Protein AF-A0A370WY36-F1 (afdb_monomer_lite)

Sequence (112 aa):
MANNSENSNPTSQLNELRASKDIFLRTERYPRPPYSEATYYIYEKSGVVICTKMEVCNKYGDCESQYKQGVYKDPEDAQAGAPYGATSPVLIPKEKLMKHTCLNKFSLVSSP

Organism: NCBI:txid1927960

Secondary structure (DSSP, 8-state):
---------HHHHHHHTT----EEEEEEEEEETTTEEEEEEEEEETTEEEEEEEEEE-TTS-EEEEEEES----HHHHHH-S-SEE---EEPPHHHHTT-HHHHHTTTT---

Foldseek 3Di:
DDDDDDDDDPVVVVVCLQAAPWKWWKWFWDDDPPFKIWIWIFIDDSRFGQKIWIWIAGPVGDIDIDIDGGDDDDPVRVVVPGGPDMDDIDTDPLVCQVVDCNCVVVVVNDDD

Radius of gyration: 18.61 Å; chains: 1; bounding box: 37×34×63 Å

pLDDT: mean 83.75, std 18.26, range [37.53, 98.12]

Structure (mmCIF, N/CA/C/O backbone):
data_AF-A0A370WY36-F1
#
_entry.id   AF-A0A370WY36-F1
#
loop_
_atom_site.group_PDB
_atom_site.id
_atom_site.type_symbol
_atom_site.label_atom_id
_atom_site.label_alt_id
_atom_site.label_comp_id
_atom_site.label_asym_id
_atom_site.label_entity_id
_atom_site.label_seq_id
_atom_site.pdbx_PDB_ins_code
_atom_site.Cartn_x
_atom_site.Cartn_y
_atom_site.Cartn_z
_atom_site.occupancy
_atom_site.B_iso_or_equiv
_atom_site.auth_seq_id
_atom_site.auth_comp_id
_atom_site.auth_asym_id
_atom_site.auth_atom_id
_atom_site.pdbx_PDB_model_num
ATOM 1 N N . MET A 1 1 ? -9.487 -22.261 49.005 1.00 44.75 1 MET A N 1
ATOM 2 C CA . MET A 1 1 ? -10.086 -22.565 47.690 1.00 44.75 1 MET A CA 1
ATOM 3 C C . MET A 1 1 ? -11.194 -21.565 47.407 1.00 44.75 1 MET A C 1
ATOM 5 O O . MET A 1 1 ? -12.074 -21.462 48.247 1.00 44.75 1 MET A O 1
ATOM 9 N N . ALA A 1 2 ? -11.133 -20.855 46.278 1.00 37.53 2 ALA A N 1
ATOM 10 C CA . ALA A 1 2 ? -12.272 -20.461 45.433 1.00 37.53 2 ALA A CA 1
ATOM 11 C C . ALA A 1 2 ? -11.725 -19.574 44.300 1.00 37.53 2 ALA A C 1
ATOM 13 O O . ALA A 1 2 ? -11.393 -18.411 44.512 1.00 37.53 2 ALA A O 1
ATOM 14 N N . ASN A 1 3 ? -11.557 -20.175 43.123 1.00 39.66 3 ASN A N 1
ATOM 15 C CA . ASN A 1 3 ? -11.139 -19.510 41.895 1.00 39.66 3 ASN A CA 1
ATOM 16 C C . ASN A 1 3 ? -12.374 -18.854 41.264 1.00 39.66 3 ASN A C 1
ATOM 18 O O . ASN A 1 3 ? -13.308 -19.568 40.902 1.00 39.66 3 ASN A O 1
ATOM 22 N N . ASN A 1 4 ? -12.377 -17.532 41.097 1.00 39.78 4 ASN A N 1
ATOM 23 C CA . ASN A 1 4 ? -13.385 -16.857 40.281 1.00 39.78 4 ASN A CA 1
ATOM 24 C C . ASN A 1 4 ? -12.938 -16.900 38.818 1.00 39.78 4 ASN A C 1
ATOM 26 O O . ASN A 1 4 ? -12.110 -16.112 38.373 1.00 39.78 4 ASN A O 1
ATOM 30 N N . SER A 1 5 ? -13.468 -17.887 38.099 1.00 42.41 5 SER A N 1
ATOM 31 C CA . SER A 1 5 ? -13.425 -17.969 36.643 1.00 42.41 5 SER A CA 1
ATOM 32 C C . SER A 1 5 ? -14.555 -17.094 36.098 1.00 42.41 5 SER A C 1
ATOM 34 O O . SER A 1 5 ? -15.720 -17.491 36.117 1.00 42.41 5 SER A O 1
ATOM 36 N N . GLU A 1 6 ? -14.232 -15.874 35.673 1.00 44.62 6 GLU A N 1
ATOM 37 C CA . GLU A 1 6 ? -15.171 -15.031 34.936 1.00 44.62 6 GLU A CA 1
ATOM 38 C C . GLU A 1 6 ? -15.274 -15.533 33.490 1.00 44.62 6 GLU A C 1
ATOM 40 O O . GLU A 1 6 ? -14.355 -15.416 32.678 1.00 44.62 6 GLU A O 1
ATOM 45 N N . ASN A 1 7 ? -16.429 -16.140 33.211 1.00 47.88 7 ASN A N 1
ATOM 46 C CA . ASN A 1 7 ? -16.921 -16.541 31.899 1.00 47.88 7 ASN A CA 1
ATOM 47 C C . ASN A 1 7 ? -16.827 -15.383 30.893 1.00 47.88 7 ASN A C 1
ATOM 49 O O . ASN A 1 7 ? -17.681 -14.496 30.866 1.00 47.88 7 ASN A O 1
ATOM 53 N N . SER A 1 8 ? -15.836 -15.427 30.007 1.00 52.22 8 SER A N 1
ATOM 54 C CA . SER A 1 8 ? -15.816 -14.609 28.795 1.00 52.22 8 SER A CA 1
ATOM 55 C C . SER A 1 8 ? -16.645 -15.319 27.723 1.00 52.22 8 SER A C 1
ATOM 57 O O . SER A 1 8 ? -16.291 -16.388 27.234 1.00 52.22 8 SER A O 1
ATOM 59 N N . ASN A 1 9 ? -17.795 -14.734 27.388 1.00 52.28 9 ASN A N 1
ATOM 60 C CA . ASN A 1 9 ? -18.701 -15.213 26.347 1.00 52.28 9 ASN A CA 1
ATOM 61 C C . ASN A 1 9 ? -17.975 -15.261 24.975 1.00 52.28 9 ASN A C 1
ATOM 63 O O . ASN A 1 9 ? -17.601 -14.201 24.460 1.00 52.28 9 ASN A O 1
ATOM 67 N N . PRO A 1 10 ? -17.787 -16.441 24.348 1.00 55.81 10 PRO A N 1
ATOM 68 C CA . PRO A 1 10 ? -16.982 -16.597 23.127 1.00 55.81 10 PRO A CA 1
ATOM 69 C C . PRO A 1 10 ? -17.560 -15.867 21.902 1.00 55.81 10 PRO A C 1
ATOM 71 O O . PRO A 1 10 ? -16.846 -15.602 20.936 1.00 55.81 10 PRO A O 1
ATOM 74 N N . THR A 1 11 ? -18.840 -15.484 21.932 1.00 51.59 11 THR A N 1
ATOM 75 C CA . THR A 1 11 ? -19.495 -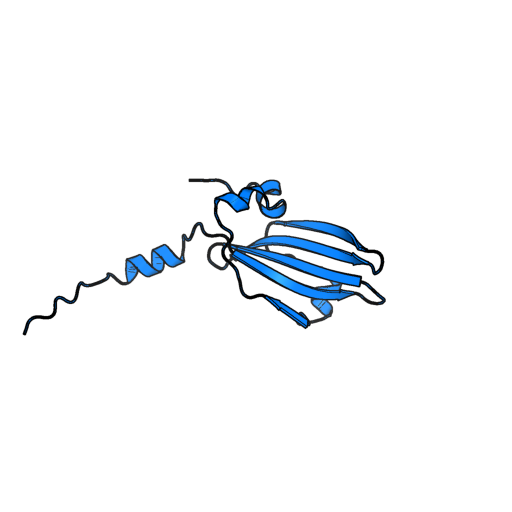14.754 20.836 1.00 51.59 11 THR A CA 1
ATOM 76 C C . THR A 1 11 ? -19.074 -13.278 20.762 1.00 51.59 11 THR A C 1
ATOM 78 O O . THR A 1 11 ? -19.110 -12.693 19.681 1.00 51.59 11 THR A O 1
ATOM 81 N N . SER A 1 12 ? -18.619 -12.674 21.870 1.00 53.03 12 SER A N 1
ATOM 82 C CA . SER A 1 12 ? -18.164 -11.271 21.888 1.00 53.03 12 SER A CA 1
ATOM 83 C C . SER A 1 12 ? -16.837 -11.093 21.147 1.00 53.03 12 SER A C 1
ATOM 85 O O . SER A 1 12 ? -16.711 -10.207 20.305 1.00 53.03 12 SER A O 1
ATOM 87 N N . GLN A 1 13 ? -15.884 -12.003 21.369 1.00 52.41 13 GLN A N 1
ATOM 88 C CA . GLN A 1 13 ? -14.565 -11.936 20.732 1.00 52.41 13 GLN A CA 1
ATOM 89 C C . GLN A 1 13 ? -14.630 -12.171 19.214 1.00 52.41 13 GLN A C 1
ATOM 91 O O . GLN A 1 13 ? -13.891 -11.553 18.450 1.00 52.41 13 GLN A O 1
ATOM 96 N N . LEU A 1 14 ? -15.560 -13.014 18.750 1.00 53.12 14 LEU A N 1
ATOM 97 C CA . LEU A 1 14 ? -15.790 -13.246 17.318 1.00 53.12 14 LEU A CA 1
ATOM 98 C C . LEU A 1 14 ? -16.417 -12.034 16.606 1.00 53.12 14 LEU A C 1
ATOM 100 O O . LEU A 1 14 ? -16.176 -11.844 15.413 1.00 53.12 14 LEU A O 1
ATOM 104 N N . ASN A 1 15 ? -17.179 -11.200 17.321 1.00 48.78 15 ASN A N 1
ATOM 105 C CA . ASN A 1 15 ? -17.725 -9.952 16.784 1.00 48.78 15 ASN A CA 1
ATOM 106 C C . ASN A 1 15 ? -16.700 -8.805 16.813 1.00 48.78 15 ASN A C 1
ATOM 108 O O . ASN A 1 15 ? -16.671 -8.003 15.881 1.00 48.78 15 ASN A O 1
ATOM 112 N N . GLU A 1 16 ? -15.803 -8.762 17.802 1.00 50.88 16 GLU A N 1
ATOM 113 C CA . GLU A 1 16 ? -14.684 -7.803 17.846 1.00 50.88 16 GLU A CA 1
ATOM 114 C C . GLU A 1 16 ? -13.644 -8.063 16.741 1.00 50.88 16 GLU A C 1
ATOM 116 O O . GLU A 1 16 ? -13.120 -7.120 16.148 1.00 50.88 16 GLU A O 1
ATOM 121 N N . LEU A 1 17 ? -13.427 -9.329 16.363 1.00 52.91 17 LEU A N 1
ATOM 122 C CA . LEU A 1 17 ? -12.597 -9.709 15.210 1.00 52.91 17 LEU A CA 1
ATOM 123 C C . LEU A 1 17 ? -13.182 -9.266 13.857 1.00 52.91 17 LEU A C 1
ATOM 125 O O . LEU A 1 17 ? -12.437 -9.091 12.894 1.00 52.91 17 LEU A O 1
ATOM 129 N N . ARG A 1 18 ? -14.505 -9.082 13.764 1.00 50.25 18 ARG A N 1
ATOM 130 C CA . ARG A 1 18 ? -15.213 -8.764 12.509 1.00 50.25 18 ARG A CA 1
ATOM 131 C C . ARG A 1 18 ? -15.472 -7.272 12.293 1.00 50.25 18 ARG A C 1
ATOM 133 O O . ARG A 1 18 ? -15.887 -6.890 11.203 1.00 50.25 18 ARG A O 1
ATOM 140 N N . ALA A 1 19 ? -15.217 -6.434 13.296 1.00 54.28 19 ALA A N 1
ATOM 141 C CA . ALA A 1 19 ? -15.472 -4.995 13.238 1.00 54.28 19 ALA A CA 1
ATOM 142 C C . ALA A 1 19 ? -14.308 -4.160 13.792 1.00 54.28 19 ALA A C 1
ATOM 144 O O . ALA A 1 19 ? -14.522 -3.061 14.313 1.00 54.28 19 ALA A O 1
ATOM 145 N N . SER A 1 20 ? -13.068 -4.648 13.685 1.00 66.00 20 SER A N 1
ATOM 146 C CA . SER A 1 20 ? -11.923 -3.825 14.062 1.00 66.00 20 SER A CA 1
ATOM 147 C C . SER A 1 20 ? -11.842 -2.612 13.129 1.00 66.00 20 SER A C 1
ATOM 149 O O . SER A 1 20 ? -11.712 -2.722 11.903 1.00 66.00 20 SER A O 1
ATOM 151 N N . LYS A 1 21 ? -11.951 -1.424 13.735 1.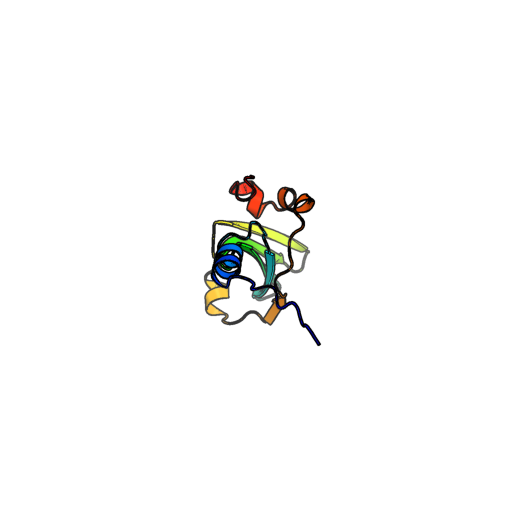00 81.75 21 LYS A N 1
ATOM 152 C CA . LYS A 1 21 ? -11.724 -0.134 13.070 1.00 81.75 21 LYS A CA 1
ATOM 153 C C . LYS A 1 21 ? -10.248 0.093 12.751 1.00 81.75 21 LYS A C 1
ATOM 155 O O . LYS A 1 21 ? -9.937 1.061 12.059 1.00 81.75 21 LYS A O 1
ATOM 160 N N . ASP A 1 22 ? -9.376 -0.775 13.246 1.00 93.12 22 ASP A N 1
ATOM 161 C CA . ASP A 1 22 ? -7.948 -0.658 13.064 1.00 93.12 22 ASP A CA 1
ATOM 162 C C . ASP A 1 22 ? -7.572 -0.933 11.616 1.00 93.12 22 ASP A C 1
ATOM 164 O O . ASP A 1 22 ? -8.061 -1.865 10.970 1.00 93.12 22 ASP A O 1
ATOM 168 N N . ILE A 1 23 ? -6.693 -0.077 11.112 1.00 95.25 23 ILE A N 1
ATOM 169 C CA . ILE A 1 23 ? -6.124 -0.206 9.783 1.00 95.25 23 ILE A CA 1
ATOM 170 C C . ILE A 1 23 ? -4.660 -0.562 9.970 1.00 95.25 23 ILE A C 1
ATOM 172 O O . ILE A 1 23 ? -3.924 0.123 10.682 1.00 95.25 23 ILE A O 1
ATOM 176 N N . PHE A 1 24 ? -4.252 -1.637 9.319 1.00 96.88 24 PHE A N 1
ATOM 177 C CA . PHE A 1 24 ? -2.887 -2.119 9.306 1.00 96.88 24 PHE A CA 1
ATOM 178 C C . PHE A 1 24 ? -2.247 -1.782 7.967 1.00 96.88 24 PHE A C 1
ATOM 180 O O . PHE A 1 24 ? -2.917 -1.727 6.936 1.00 96.88 24 PHE A O 1
ATOM 187 N N . LEU A 1 25 ? -0.942 -1.558 7.990 1.00 97.44 25 LEU A N 1
ATOM 188 C CA . LEU A 1 25 ? -0.122 -1.384 6.806 1.00 97.44 25 LEU A CA 1
ATOM 189 C C . LEU A 1 25 ? 0.933 -2.479 6.779 1.00 97.44 25 LEU A C 1
ATOM 191 O O . LEU A 1 25 ? 1.671 -2.659 7.746 1.00 97.44 25 LEU A O 1
ATOM 195 N N . ARG A 1 26 ? 1.048 -3.150 5.642 1.00 9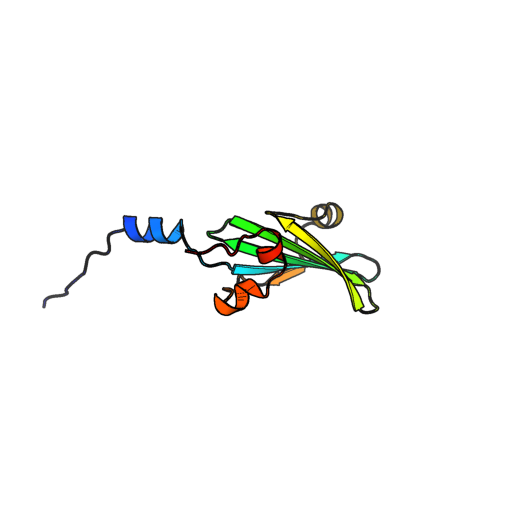7.56 26 ARG A N 1
ATOM 196 C CA . ARG A 1 26 ? 2.221 -3.953 5.301 1.00 97.56 26 ARG A CA 1
ATOM 197 C C . ARG A 1 26 ? 2.762 -3.540 3.950 1.00 97.56 26 ARG A C 1
ATOM 199 O O . ARG A 1 26 ? 2.084 -2.867 3.172 1.00 97.56 26 ARG A O 1
ATOM 206 N N . THR A 1 27 ? 3.983 -3.962 3.674 1.00 97.62 27 THR A N 1
ATOM 207 C CA . THR A 1 27 ? 4.637 -3.724 2.396 1.00 97.62 27 THR A CA 1
ATOM 208 C C . THR A 1 27 ? 5.042 -5.015 1.718 1.00 97.62 27 THR A C 1
ATOM 210 O O . THR A 1 27 ? 5.363 -5.994 2.388 1.00 97.62 27 THR A O 1
ATOM 213 N N . GLU A 1 28 ? 5.043 -4.996 0.391 1.00 97.00 28 GLU A N 1
ATOM 214 C CA . GLU A 1 28 ? 5.624 -6.030 -0.464 1.00 97.00 28 GLU A CA 1
ATOM 215 C C . GLU A 1 28 ? 6.521 -5.375 -1.515 1.00 97.00 28 GLU A C 1
ATOM 217 O O . GLU A 1 28 ? 6.209 -4.286 -1.994 1.00 97.00 28 GLU A O 1
ATOM 222 N N . ARG A 1 29 ? 7.624 -6.031 -1.879 1.00 95.19 29 ARG A N 1
ATOM 223 C CA . ARG A 1 29 ? 8.597 -5.540 -2.860 1.00 95.19 29 ARG A CA 1
ATOM 224 C C . ARG A 1 29 ? 8.796 -6.533 -3.995 1.00 95.19 29 ARG A C 1
ATOM 226 O O . ARG A 1 29 ? 8.974 -7.730 -3.748 1.00 95.19 29 ARG A O 1
ATOM 233 N N . TYR A 1 30 ? 8.792 -6.009 -5.218 1.00 93.69 30 TYR A N 1
ATOM 234 C CA . TYR A 1 30 ? 8.966 -6.759 -6.459 1.00 93.69 30 TYR A CA 1
ATOM 235 C C . TYR A 1 30 ? 10.037 -6.111 -7.339 1.00 93.69 30 TYR A C 1
ATOM 237 O O . TYR A 1 30 ? 10.112 -4.880 -7.413 1.00 93.69 30 TYR A O 1
ATOM 245 N N . PRO A 1 31 ? 10.900 -6.918 -7.979 1.00 90.31 31 PRO A N 1
ATOM 246 C CA . PRO A 1 31 ? 11.977 -6.387 -8.786 1.00 90.31 31 PRO A CA 1
ATOM 247 C C . PRO A 1 31 ? 11.396 -5.965 -10.132 1.00 90.31 31 PRO A C 1
ATOM 249 O O . PRO A 1 31 ? 10.643 -6.717 -10.746 1.00 90.31 31 PRO A O 1
ATOM 252 N N . ARG A 1 32 ? 11.779 -4.783 -10.612 1.00 87.19 32 ARG A N 1
ATOM 253 C CA . ARG A 1 32 ? 11.440 -4.291 -11.949 1.00 87.19 32 ARG A CA 1
ATOM 254 C C . ARG A 1 32 ? 12.740 -4.069 -12.722 1.00 87.19 32 ARG A C 1
ATOM 256 O O . ARG A 1 32 ? 13.400 -3.041 -12.577 1.00 87.19 32 ARG A O 1
ATOM 263 N N . PRO A 1 33 ? 13.210 -5.060 -13.491 1.00 82.31 33 PRO A N 1
ATOM 264 C CA . PRO A 1 33 ? 14.408 -4.888 -14.297 1.00 82.31 33 PRO A CA 1
ATOM 265 C C . PRO A 1 33 ? 14.273 -3.709 -15.284 1.00 82.31 33 PRO A C 1
ATOM 267 O O . PRO A 1 33 ? 13.182 -3.455 -15.790 1.00 82.31 33 PRO A O 1
ATOM 270 N N . PRO A 1 34 ? 15.373 -3.003 -15.612 1.00 76.94 34 PRO A N 1
ATOM 271 C CA . PRO A 1 34 ? 16.748 -3.305 -15.212 1.00 76.94 34 PRO A CA 1
ATOM 272 C C . PRO A 1 34 ? 17.194 -2.679 -13.880 1.00 76.94 34 PRO A C 1
ATOM 274 O O . PRO A 1 34 ? 18.142 -3.188 -13.291 1.00 76.94 34 PRO A O 1
ATOM 277 N N . TYR A 1 35 ? 16.560 -1.604 -13.396 1.00 76.62 35 TYR A N 1
ATOM 278 C CA . TYR A 1 35 ? 17.013 -0.887 -12.190 1.00 76.62 35 TYR A CA 1
ATOM 279 C C . TYR A 1 35 ? 15.880 -0.202 -11.410 1.00 76.62 35 TYR A C 1
ATOM 281 O O . TYR A 1 35 ? 16.074 0.894 -10.876 1.00 76.62 35 TYR A O 1
ATOM 289 N N . SER A 1 36 ? 14.692 -0.796 -11.386 1.00 86.25 36 SER A N 1
ATOM 290 C CA . SER A 1 36 ? 13.569 -0.310 -10.591 1.00 86.25 36 SER A CA 1
ATOM 291 C C . SER A 1 36 ? 13.071 -1.359 -9.599 1.00 86.25 36 SER A C 1
ATOM 293 O O . SER A 1 36 ? 13.346 -2.557 -9.694 1.00 86.25 36 SER A O 1
ATOM 295 N N . GLU A 1 37 ? 12.344 -0.880 -8.600 1.00 90.94 37 GLU A N 1
ATOM 296 C CA . GLU A 1 37 ? 11.647 -1.697 -7.611 1.00 90.94 37 GLU A CA 1
ATOM 297 C C . GLU A 1 37 ? 10.208 -1.195 -7.526 1.00 90.94 37 GLU A C 1
ATOM 299 O O . GLU A 1 37 ? 9.980 0.015 -7.472 1.00 90.94 37 GLU A O 1
ATOM 304 N N . ALA A 1 38 ? 9.251 -2.121 -7.506 1.00 95.25 38 ALA A N 1
ATOM 305 C CA . ALA A 1 38 ? 7.872 -1.831 -7.155 1.00 95.25 38 ALA A CA 1
ATOM 306 C C . ALA A 1 38 ? 7.654 -2.151 -5.670 1.00 95.25 38 ALA A C 1
ATOM 308 O O . ALA A 1 38 ? 7.747 -3.306 -5.251 1.00 95.25 38 ALA A O 1
ATOM 309 N N . THR A 1 39 ? 7.339 -1.131 -4.875 1.00 96.81 39 THR A N 1
ATOM 310 C CA . THR A 1 39 ? 6.883 -1.267 -3.492 1.00 96.81 39 THR A CA 1
ATOM 311 C C . THR A 1 39 ? 5.371 -1.104 -3.426 1.00 96.81 39 THR A C 1
ATOM 313 O O . THR A 1 39 ? 4.809 -0.069 -3.786 1.00 96.81 39 THR A O 1
ATOM 316 N N . TYR A 1 40 ? 4.700 -2.115 -2.894 1.00 97.50 40 TYR A N 1
ATOM 317 C CA . TYR A 1 40 ? 3.282 -2.085 -2.579 1.00 97.50 40 TYR A CA 1
ATOM 318 C C . TYR A 1 40 ? 3.104 -1.769 -1.107 1.00 97.50 40 TYR A C 1
ATOM 320 O O . TYR A 1 40 ? 3.669 -2.444 -0.257 1.00 97.50 40 TYR A O 1
ATOM 328 N N . TYR A 1 41 ? 2.283 -0.775 -0.807 1.00 97.88 41 TYR A N 1
ATOM 329 C CA . TYR A 1 41 ? 1.807 -0.426 0.522 1.00 97.88 41 TYR A CA 1
ATOM 330 C C . TYR A 1 41 ? 0.349 -0.875 0.610 1.00 97.88 41 TYR A C 1
ATOM 332 O O . TYR A 1 41 ? -0.539 -0.272 -0.004 1.00 97.88 41 TYR A O 1
ATOM 340 N N . ILE A 1 42 ? 0.124 -1.960 1.340 1.00 98.00 42 ILE A N 1
ATOM 341 C CA . ILE A 1 42 ? -1.140 -2.687 1.396 1.00 98.00 42 ILE A CA 1
ATOM 342 C C . ILE A 1 42 ? -1.823 -2.342 2.714 1.00 98.00 42 ILE A C 1
ATOM 344 O O . ILE A 1 42 ? -1.301 -2.632 3.792 1.00 98.00 42 ILE A O 1
ATOM 348 N N . TYR A 1 43 ? -2.978 -1.689 2.610 1.00 97.56 43 TYR A N 1
ATOM 349 C CA . TYR A 1 43 ? -3.775 -1.246 3.745 1.00 97.56 43 TYR A CA 1
ATOM 350 C C . TYR A 1 43 ? -4.887 -2.249 3.999 1.00 97.56 43 TYR A C 1
ATOM 352 O O . TYR A 1 43 ? -5.737 -2.463 3.133 1.00 97.56 43 TYR A O 1
ATOM 360 N N . GLU A 1 44 ? -4.910 -2.824 5.193 1.00 95.81 44 GLU A N 1
ATOM 361 C CA . GLU A 1 44 ? -5.845 -3.875 5.577 1.00 95.81 44 GLU A CA 1
ATOM 362 C C . GLU A 1 44 ? -6.717 -3.427 6.746 1.00 95.81 44 GLU A C 1
ATOM 364 O O . GLU A 1 44 ? -6.239 -2.802 7.690 1.00 95.81 44 GLU A O 1
ATOM 369 N N . LYS A 1 45 ? -8.005 -3.762 6.696 1.00 94.25 45 LYS A N 1
ATOM 370 C CA . LYS A 1 45 ? -8.965 -3.544 7.780 1.00 94.25 45 LYS A CA 1
ATOM 371 C C . LYS A 1 45 ? -9.784 -4.810 7.953 1.00 94.25 45 LYS A C 1
ATOM 373 O O . LYS A 1 45 ? -10.365 -5.295 6.985 1.00 94.25 45 LYS A O 1
ATOM 378 N N . SER A 1 46 ? -9.820 -5.353 9.170 1.00 89.81 46 SER A N 1
ATOM 379 C CA . SER A 1 46 ? -10.511 -6.623 9.461 1.00 89.81 46 SER A CA 1
ATOM 380 C C . SER A 1 46 ? -10.123 -7.761 8.488 1.00 89.81 46 SER A C 1
ATOM 382 O O . SER A 1 46 ? -10.975 -8.509 8.018 1.00 89.81 46 SER A O 1
ATOM 384 N N . GLY A 1 47 ? -8.834 -7.854 8.132 1.00 88.56 47 GLY A N 1
ATOM 385 C CA . GLY A 1 47 ? -8.297 -8.878 7.221 1.00 88.56 47 GLY A CA 1
ATOM 386 C C . GLY A 1 47 ? -8.573 -8.658 5.727 1.00 88.56 47 GLY A C 1
ATOM 387 O O . GLY A 1 47 ? -8.181 -9.487 4.912 1.00 88.56 47 GLY A O 1
ATOM 388 N N . VAL A 1 48 ? -9.224 -7.555 5.348 1.00 93.75 48 VAL A N 1
ATOM 389 C CA . VAL A 1 48 ? -9.520 -7.216 3.949 1.00 93.75 48 VAL A CA 1
ATOM 390 C C . VAL A 1 48 ? -8.641 -6.056 3.503 1.00 93.75 48 VAL A C 1
ATOM 392 O O . VAL A 1 48 ? -8.564 -5.038 4.191 1.00 93.75 48 VAL A O 1
ATOM 395 N N . VAL A 1 49 ? -8.014 -6.172 2.329 1.00 96.44 49 VAL A N 1
ATOM 396 C CA . VAL A 1 49 ? -7.295 -5.047 1.718 1.00 96.44 49 VAL A CA 1
ATOM 397 C C . VAL A 1 49 ? -8.307 -3.992 1.283 1.00 96.44 49 VAL A C 1
ATOM 399 O O . VAL A 1 49 ? -9.127 -4.229 0.397 1.00 96.44 49 VAL A O 1
ATOM 402 N N . ILE A 1 50 ? -8.238 -2.815 1.897 1.00 96.50 50 ILE A N 1
ATOM 403 C CA . ILE A 1 50 ? -9.126 -1.682 1.616 1.00 96.50 50 ILE A CA 1
ATOM 404 C C . ILE A 1 50 ? -8.499 -0.676 0.650 1.00 96.50 50 ILE A C 1
ATOM 406 O O . ILE A 1 50 ? -9.214 0.048 -0.041 1.00 96.50 50 ILE A O 1
ATOM 410 N N . CYS A 1 51 ? -7.169 -0.628 0.575 1.00 97.75 51 CYS A N 1
ATOM 411 C CA . CYS A 1 51 ? -6.437 0.263 -0.316 1.00 97.75 51 CYS A CA 1
ATOM 412 C C . CYS A 1 51 ? -5.060 -0.311 -0.630 1.00 97.75 51 CYS A C 1
ATOM 414 O O . CYS A 1 51 ? -4.423 -0.911 0.234 1.00 97.75 51 CYS A O 1
ATOM 416 N N . THR A 1 52 ? -4.573 -0.047 -1.835 1.00 98.12 52 THR A N 1
ATOM 417 C CA . THR A 1 52 ? -3.209 -0.361 -2.243 1.00 98.12 52 THR A CA 1
ATOM 418 C C . THR A 1 52 ? -2.575 0.876 -2.865 1.00 98.12 52 THR A C 1
ATOM 420 O O . THR A 1 52 ? -3.112 1.454 -3.815 1.00 98.12 52 THR A O 1
ATOM 423 N N . LYS A 1 53 ? -1.420 1.291 -2.339 1.00 98.00 53 LYS A N 1
ATOM 424 C CA . LYS A 1 53 ? -0.518 2.221 -3.029 1.00 98.00 53 LYS A CA 1
ATOM 425 C C . LYS A 1 53 ? 0.600 1.392 -3.653 1.00 98.00 53 LYS A C 1
ATOM 427 O O . LYS A 1 53 ? 1.265 0.659 -2.935 1.00 98.00 53 LYS A O 1
ATOM 432 N N . MET A 1 54 ? 0.819 1.535 -4.951 1.00 97.31 54 MET A N 1
ATOM 433 C CA . MET A 1 54 ? 2.004 1.020 -5.633 1.00 97.31 54 MET A CA 1
ATOM 434 C C . MET A 1 54 ? 2.953 2.185 -5.882 1.00 97.31 54 MET A C 1
ATOM 436 O O . MET A 1 54 ? 2.517 3.241 -6.330 1.00 97.31 54 MET A O 1
ATOM 440 N N . GLU A 1 55 ? 4.227 1.999 -5.587 1.00 96.56 55 GLU A N 1
ATOM 441 C CA . GLU A 1 55 ? 5.288 2.967 -5.823 1.00 96.56 55 GLU A CA 1
ATOM 442 C C . GLU A 1 55 ? 6.399 2.283 -6.607 1.00 96.56 55 GLU A C 1
ATOM 444 O O . GLU A 1 55 ? 6.936 1.283 -6.144 1.00 96.56 55 GLU A O 1
ATOM 449 N N . VAL A 1 56 ? 6.723 2.795 -7.791 1.00 95.00 56 VAL A N 1
ATOM 450 C CA . VAL A 1 56 ? 7.831 2.289 -8.605 1.00 95.00 56 VAL A CA 1
ATOM 451 C C . VAL A 1 56 ? 8.913 3.350 -8.633 1.00 95.00 56 VAL A C 1
ATOM 453 O O . VAL A 1 56 ? 8.675 4.440 -9.147 1.00 95.00 56 VAL A O 1
ATOM 456 N N . CYS A 1 57 ? 10.084 3.040 -8.082 1.00 91.94 57 CYS A N 1
ATOM 457 C CA . CYS A 1 57 ? 11.223 3.955 -8.065 1.00 91.94 57 CYS A CA 1
ATOM 458 C C . CYS A 1 57 ? 12.307 3.483 -9.034 1.00 91.94 57 CYS A C 1
ATOM 460 O O . CYS A 1 57 ? 12.620 2.292 -9.083 1.00 91.94 57 CYS A O 1
ATOM 462 N N . ASN A 1 58 ? 12.892 4.409 -9.793 1.00 89.62 58 ASN A N 1
ATOM 463 C CA . ASN A 1 58 ? 14.062 4.145 -10.631 1.00 89.62 58 ASN A CA 1
ATOM 464 C C . ASN A 1 58 ? 15.377 4.312 -9.832 1.00 89.62 58 ASN A C 1
ATOM 466 O O . ASN A 1 58 ? 15.389 4.800 -8.701 1.00 89.62 58 ASN A O 1
ATOM 470 N N . LYS A 1 59 ? 16.518 3.965 -10.442 1.00 86.12 59 LYS A N 1
ATOM 471 C CA . LYS A 1 59 ? 17.855 4.117 -9.826 1.00 86.12 59 LYS A CA 1
ATOM 472 C C . LYS A 1 59 ? 18.276 5.552 -9.490 1.00 86.12 59 LYS A C 1
ATOM 474 O O . LYS A 1 59 ? 19.270 5.734 -8.795 1.00 86.12 59 LYS A O 1
ATOM 479 N N . TYR A 1 60 ? 17.584 6.550 -10.030 1.00 90.25 60 TYR A N 1
ATOM 480 C CA . TYR A 1 60 ? 17.839 7.967 -9.776 1.00 90.25 60 TYR A CA 1
ATOM 481 C C . TYR A 1 60 ? 16.997 8.506 -8.612 1.00 90.25 60 TYR A C 1
ATOM 483 O O . TYR A 1 60 ? 17.203 9.639 -8.189 1.00 90.25 60 TYR A O 1
ATOM 491 N N . GLY A 1 61 ? 16.099 7.684 -8.057 1.00 85.62 61 GLY A N 1
ATOM 492 C CA . GLY A 1 61 ? 15.202 8.066 -6.973 1.00 85.62 61 GLY A CA 1
ATOM 493 C C . GLY A 1 61 ? 13.900 8.714 -7.443 1.00 85.62 61 GLY A C 1
ATOM 494 O O . G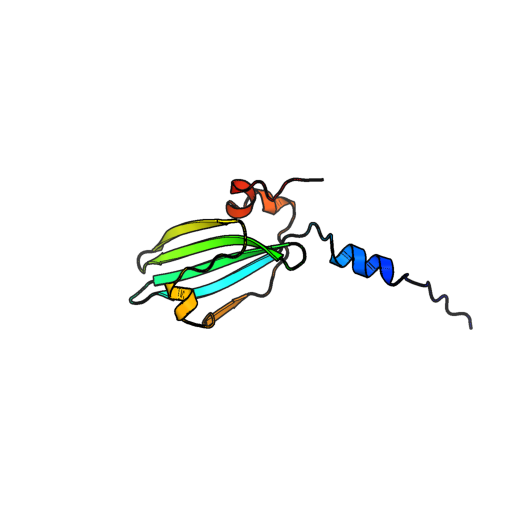LY A 1 61 ? 13.128 9.163 -6.598 1.00 85.62 61 GLY A O 1
ATOM 495 N N . ASP A 1 62 ? 13.619 8.743 -8.752 1.00 91.69 62 ASP A N 1
ATOM 496 C CA . ASP A 1 62 ? 12.315 9.190 -9.240 1.00 91.69 62 ASP A CA 1
ATOM 497 C C . ASP A 1 62 ? 11.297 8.079 -9.005 1.00 91.69 62 ASP A C 1
ATOM 499 O O . ASP A 1 62 ? 11.470 6.954 -9.487 1.00 91.69 62 ASP A O 1
ATOM 503 N N . CYS A 1 63 ? 10.241 8.403 -8.261 1.00 93.25 63 CYS A N 1
ATOM 504 C CA . CYS A 1 63 ? 9.205 7.455 -7.882 1.00 93.25 63 CYS A CA 1
ATOM 505 C C . CYS A 1 63 ? 7.851 7.853 -8.466 1.00 93.25 63 CYS A C 1
ATOM 507 O O . CYS A 1 63 ? 7.349 8.955 -8.232 1.00 93.25 63 CYS A O 1
ATOM 509 N N . GLU A 1 64 ? 7.209 6.914 -9.151 1.00 93.94 64 GLU A N 1
ATOM 510 C CA . GLU A 1 64 ? 5.828 7.041 -9.596 1.00 93.94 64 GLU A CA 1
ATOM 511 C C . GLU A 1 64 ? 4.905 6.296 -8.637 1.00 93.94 64 GLU A C 1
ATOM 513 O O . GLU A 1 64 ? 5.124 5.129 -8.318 1.00 93.94 64 GLU A O 1
ATOM 518 N N . SER A 1 65 ? 3.853 6.969 -8.167 1.00 95.75 65 SER A N 1
ATOM 519 C CA . SER A 1 65 ? 2.876 6.387 -7.246 1.00 95.75 65 SER A CA 1
ATOM 520 C C . SER A 1 65 ? 1.505 6.239 -7.891 1.00 95.75 65 SER A C 1
ATOM 522 O O . SER A 1 65 ? 0.932 7.199 -8.407 1.00 95.75 65 SER A O 1
ATOM 524 N N . GLN A 1 66 ? 0.918 5.057 -7.748 1.00 96.44 66 GLN A N 1
ATOM 525 C CA . GLN A 1 66 ? -0.466 4.773 -8.095 1.00 96.44 66 GLN A CA 1
ATOM 526 C C . GLN A 1 66 ? -1.252 4.365 -6.852 1.00 96.44 66 GLN A C 1
ATOM 528 O O . GLN A 1 66 ? -0.735 3.716 -5.948 1.00 96.44 66 GLN A O 1
ATOM 533 N N . TYR A 1 67 ? -2.529 4.738 -6.817 1.00 97.00 67 TYR A N 1
ATOM 534 C CA . TYR A 1 67 ? -3.430 4.452 -5.703 1.00 97.00 67 TYR A CA 1
ATOM 535 C C . TYR A 1 67 ? -4.672 3.759 -6.241 1.00 97.00 67 TYR A C 1
ATOM 537 O O . TYR A 1 67 ? -5.315 4.276 -7.160 1.00 97.00 67 TYR A O 1
ATOM 545 N N . LYS A 1 68 ? -5.017 2.615 -5.658 1.00 97.75 68 LYS A N 1
ATOM 546 C CA . LYS A 1 68 ? -6.185 1.817 -6.023 1.00 97.75 68 LYS A CA 1
ATOM 547 C C . LYS A 1 68 ? -6.951 1.444 -4.762 1.00 97.75 68 LYS A C 1
ATOM 549 O O . LYS A 1 68 ? -6.353 1.102 -3.744 1.00 97.75 68 LYS A O 1
ATOM 554 N N . GLN A 1 69 ? -8.271 1.537 -4.832 1.00 96.62 69 GLN A N 1
ATOM 555 C CA . GLN A 1 69 ? -9.135 1.044 -3.770 1.00 96.62 69 GLN A CA 1
ATOM 556 C C . GLN A 1 69 ? -9.182 -0.486 -3.844 1.00 96.62 69 GLN A C 1
ATOM 558 O O . GLN A 1 69 ? -9.326 -1.046 -4.929 1.00 96.62 69 GLN A O 1
ATOM 563 N N . GLY A 1 70 ? -9.059 -1.151 -2.696 1.00 96.69 70 GLY A N 1
ATOM 564 C CA . GLY A 1 70 ? -9.006 -2.609 -2.609 1.00 96.69 70 GLY A CA 1
ATOM 565 C C . GLY A 1 70 ? -7.655 -3.226 -2.986 1.00 96.69 70 GLY A C 1
ATOM 566 O O . GLY A 1 70 ? -6.616 -2.557 -2.996 1.00 96.69 70 GLY A O 1
ATOM 567 N N . VAL A 1 71 ? -7.686 -4.532 -3.267 1.00 96.19 71 VAL A N 1
ATOM 568 C CA . VAL A 1 71 ? -6.528 -5.310 -3.730 1.00 96.19 71 VAL A CA 1
ATOM 569 C C . VAL A 1 71 ? -6.114 -4.826 -5.115 1.00 96.19 71 VAL A C 1
ATOM 571 O O . VAL A 1 71 ? -6.923 -4.797 -6.041 1.00 96.19 71 VAL A O 1
ATOM 574 N N . TYR A 1 72 ? -4.836 -4.501 -5.272 1.00 95.50 72 TYR A N 1
ATOM 575 C CA . TYR A 1 72 ? -4.250 -4.248 -6.578 1.00 95.50 72 TYR A CA 1
ATOM 576 C C . TYR A 1 72 ? -2.856 -4.849 -6.658 1.00 95.50 72 TYR A C 1
ATOM 578 O O . TYR A 1 72 ? -2.063 -4.729 -5.728 1.00 95.50 72 TYR A O 1
ATOM 586 N N . LYS A 1 73 ? -2.562 -5.453 -7.803 1.00 93.19 73 LYS A N 1
ATOM 587 C CA . LYS A 1 73 ? -1.223 -5.870 -8.185 1.00 93.19 73 LYS A CA 1
ATOM 588 C C . LYS A 1 73 ? -1.075 -5.628 -9.675 1.00 93.19 73 LYS A C 1
ATOM 590 O O . LYS A 1 73 ? -1.974 -5.967 -10.445 1.00 93.19 73 LYS A O 1
ATOM 595 N N . ASP A 1 74 ? 0.017 -4.995 -10.062 1.00 93.31 74 ASP A N 1
ATOM 596 C CA . ASP A 1 74 ? 0.297 -4.730 -11.461 1.00 93.31 74 ASP A CA 1
ATOM 597 C C . ASP A 1 74 ? 0.555 -6.050 -12.215 1.00 93.31 74 ASP A C 1
ATOM 599 O O . ASP A 1 74 ? 1.143 -6.972 -11.635 1.00 93.31 74 ASP A O 1
ATOM 603 N N . PRO A 1 75 ? 0.118 -6.183 -13.483 1.00 91.00 75 PRO A N 1
ATOM 604 C CA . PRO A 1 75 ? 0.225 -7.441 -14.220 1.00 91.00 75 PRO A CA 1
ATOM 605 C C . PRO A 1 75 ? 1.645 -8.004 -14.335 1.00 91.00 75 PRO A C 1
ATOM 607 O O . PRO A 1 75 ? 1.797 -9.225 -14.374 1.00 91.00 75 PRO A O 1
ATOM 610 N N . GLU A 1 76 ? 2.677 -7.158 -14.389 1.00 87.81 76 GLU A N 1
ATOM 611 C CA . GLU A 1 76 ? 4.072 -7.617 -14.450 1.00 87.81 76 GLU A CA 1
ATOM 612 C C . GLU A 1 76 ? 4.504 -8.261 -13.120 1.00 87.81 76 GLU A C 1
ATOM 614 O O . GLU A 1 76 ? 5.079 -9.349 -13.111 1.00 87.81 76 GLU A O 1
ATOM 619 N N . ASP A 1 77 ? 4.123 -7.674 -11.981 1.00 89.62 77 ASP A N 1
ATOM 620 C CA . ASP A 1 77 ? 4.441 -8.234 -10.659 1.00 89.62 77 ASP A CA 1
ATOM 621 C C . ASP A 1 77 ? 3.578 -9.453 -10.325 1.00 89.62 77 ASP A C 1
ATOM 623 O O . ASP A 1 77 ? 3.983 -10.333 -9.561 1.00 89.62 77 ASP A O 1
ATOM 627 N N . ALA A 1 78 ? 2.354 -9.509 -10.855 1.00 87.56 78 ALA A N 1
ATOM 628 C CA . ALA A 1 78 ? 1.487 -10.673 -10.716 1.00 87.56 78 ALA A CA 1
ATOM 629 C C . ALA A 1 78 ? 2.111 -11.911 -11.383 1.00 87.56 78 ALA A C 1
ATOM 631 O O . ALA A 1 78 ? 1.985 -13.013 -10.853 1.00 87.56 78 ALA A O 1
ATOM 632 N N . GLN A 1 79 ? 2.827 -11.716 -12.496 1.00 85.00 79 GLN A N 1
ATOM 633 C CA . GLN A 1 79 ? 3.552 -12.770 -13.210 1.00 85.00 79 GLN A CA 1
ATOM 634 C C . GLN A 1 79 ? 4.890 -13.128 -12.551 1.00 85.00 79 GLN A C 1
ATOM 636 O O . GLN A 1 79 ? 5.293 -14.287 -12.599 1.00 85.00 79 GLN A O 1
ATOM 641 N N . ALA A 1 80 ? 5.551 -12.168 -11.895 1.00 79.12 80 ALA A N 1
ATOM 642 C CA . ALA A 1 80 ? 6.828 -12.380 -11.206 1.00 79.12 80 ALA A CA 1
ATOM 643 C C . ALA A 1 80 ? 6.747 -13.358 -10.012 1.00 79.12 80 ALA A C 1
ATOM 645 O O . ALA A 1 80 ? 7.773 -13.845 -9.538 1.00 79.12 80 ALA A O 1
ATOM 646 N N . GLY A 1 81 ? 5.539 -13.672 -9.530 1.00 78.38 81 GLY A N 1
ATOM 647 C CA . GLY A 1 81 ? 5.314 -14.615 -8.436 1.00 78.38 81 GLY A CA 1
ATOM 648 C C . GLY A 1 81 ? 5.314 -13.946 -7.059 1.00 78.38 81 GLY A C 1
ATOM 649 O O . GLY A 1 81 ? 4.603 -12.959 -6.840 1.00 78.38 81 GLY A O 1
ATOM 650 N N . ALA A 1 82 ? 6.044 -14.531 -6.105 1.00 85.25 82 ALA A N 1
ATOM 651 C CA . ALA A 1 82 ? 6.103 -14.062 -4.720 1.00 85.25 82 ALA A CA 1
ATOM 652 C C . ALA A 1 82 ? 7.008 -12.819 -4.570 1.00 85.25 82 ALA A C 1
ATOM 654 O O . ALA A 1 82 ? 8.010 -12.710 -5.279 1.00 85.25 82 ALA A O 1
ATOM 655 N N . PRO A 1 83 ? 6.698 -11.895 -3.642 1.00 91.00 83 PRO A N 1
ATOM 656 C CA . PRO A 1 83 ? 7.581 -10.770 -3.349 1.00 91.0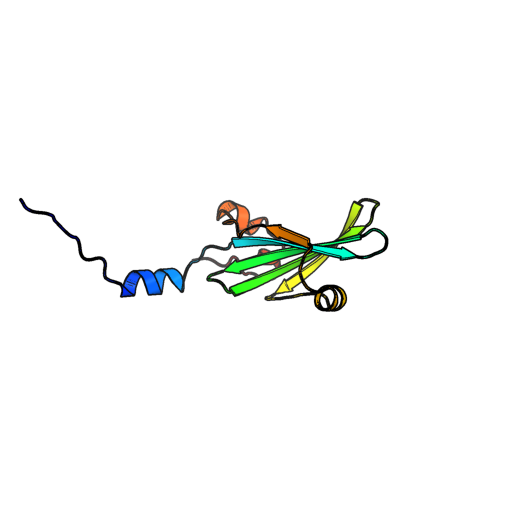0 83 PRO A CA 1
ATOM 657 C C . PRO A 1 83 ? 8.882 -11.274 -2.722 1.00 91.00 83 PRO A C 1
ATOM 659 O O . PRO A 1 83 ? 8.862 -12.193 -1.903 1.00 91.00 83 PRO A O 1
ATOM 662 N N . TYR A 1 84 ? 10.013 -10.639 -3.029 1.00 90.00 84 TYR A N 1
ATOM 663 C CA . TYR A 1 84 ? 11.286 -10.987 -2.372 1.00 90.00 84 TYR A CA 1
ATOM 664 C C . TYR A 1 84 ? 11.448 -10.322 -1.003 1.00 90.00 84 TYR A C 1
ATOM 666 O O . TYR A 1 84 ? 12.350 -10.667 -0.241 1.00 90.00 84 TYR A O 1
ATOM 674 N N . GLY A 1 85 ? 10.598 -9.348 -0.683 1.00 91.38 85 GLY A N 1
ATOM 675 C CA . GLY A 1 85 ? 10.578 -8.701 0.616 1.00 91.38 85 GLY A CA 1
ATOM 676 C C . GLY A 1 85 ? 9.160 -8.332 1.005 1.00 91.38 85 GLY A C 1
ATOM 677 O O . GLY A 1 85 ? 8.456 -7.690 0.232 1.00 91.38 85 GLY A O 1
ATOM 678 N N . ALA A 1 86 ? 8.765 -8.695 2.221 1.00 95.38 86 ALA A N 1
ATOM 679 C CA . ALA A 1 86 ? 7.504 -8.282 2.810 1.00 95.38 86 ALA A CA 1
ATOM 680 C C . ALA A 1 86 ? 7.692 -7.910 4.283 1.00 95.38 86 ALA A C 1
ATOM 682 O O . ALA A 1 86 ? 8.619 -8.387 4.941 1.00 95.38 86 ALA A O 1
ATOM 683 N N . THR A 1 87 ? 6.822 -7.045 4.794 1.00 96.44 87 THR A N 1
ATOM 684 C CA . THR A 1 87 ? 6.752 -6.714 6.223 1.00 96.44 87 THR A CA 1
ATOM 685 C C . THR A 1 87 ? 5.501 -7.314 6.850 1.00 96.44 87 THR A C 1
ATOM 687 O O . THR A 1 87 ? 4.493 -7.530 6.174 1.00 96.44 87 THR A O 1
ATOM 690 N N . SER A 1 88 ? 5.554 -7.589 8.153 1.00 94.69 88 SER A N 1
ATOM 691 C CA . SER A 1 88 ? 4.350 -7.936 8.909 1.00 94.69 88 SER A CA 1
ATOM 692 C C . SER A 1 88 ? 3.390 -6.739 8.959 1.00 94.69 88 SER A C 1
ATOM 694 O O . SER A 1 88 ? 3.864 -5.601 8.993 1.00 94.69 88 SER A O 1
ATOM 696 N N . PRO A 1 89 ? 2.063 -6.959 9.010 1.00 95.25 89 PRO A N 1
ATOM 697 C CA . PRO A 1 89 ? 1.101 -5.883 9.220 1.00 95.25 89 PRO A CA 1
ATOM 698 C C . PRO A 1 89 ? 1.402 -5.102 10.501 1.00 95.25 89 PRO A C 1
ATOM 700 O O . PRO A 1 89 ? 1.478 -5.671 11.590 1.00 95.25 89 PRO A O 1
ATOM 703 N N . VAL A 1 90 ? 1.546 -3.786 10.371 1.00 96.44 90 VAL A N 1
ATOM 704 C CA . VAL A 1 90 ? 1.744 -2.862 11.490 1.00 96.44 90 VAL A CA 1
ATOM 705 C C . VAL A 1 90 ? 0.506 -1.994 11.639 1.00 96.44 90 VAL A C 1
ATOM 707 O O . VAL A 1 90 ? 0.020 -1.423 10.663 1.00 96.44 90 VAL A O 1
ATOM 710 N N . LEU A 1 91 ? 0.002 -1.880 12.868 1.00 96.19 91 LEU A N 1
ATOM 711 C CA . LEU A 1 91 ? -1.116 -1.000 13.190 1.00 96.19 91 LEU A CA 1
ATOM 712 C C . LEU A 1 91 ? -0.762 0.450 12.843 1.00 96.19 91 LEU A C 1
ATOM 714 O O . LEU A 1 91 ? 0.258 0.966 13.302 1.00 96.19 91 LEU A O 1
ATOM 718 N N . ILE A 1 92 ? -1.620 1.123 12.078 1.00 94.94 92 ILE A N 1
ATOM 719 C CA . ILE A 1 92 ? -1.509 2.561 11.850 1.00 94.94 92 ILE A CA 1
ATOM 720 C C . ILE A 1 92 ? -2.214 3.279 13.009 1.00 94.94 92 ILE A C 1
ATOM 722 O O . ILE A 1 92 ? -3.431 3.143 13.156 1.00 94.94 92 ILE A O 1
ATOM 726 N N . PRO A 1 93 ? -1.494 4.074 13.824 1.00 93.38 93 PRO A N 1
ATOM 727 C CA . PRO A 1 93 ? -2.119 4.875 14.868 1.00 93.38 93 PRO A CA 1
ATOM 728 C C . PRO A 1 93 ? -3.174 5.820 14.288 1.00 93.38 93 PRO A C 1
ATOM 730 O O . PRO A 1 93 ? -2.990 6.374 13.198 1.00 93.38 93 PRO A O 1
ATOM 733 N N . LYS A 1 94 ? -4.268 6.039 15.023 1.00 90.75 94 LYS A N 1
ATOM 734 C CA . LYS A 1 94 ? -5.427 6.814 14.548 1.00 90.75 94 LYS A CA 1
ATOM 735 C C . LYS A 1 94 ? -5.035 8.217 14.080 1.00 90.75 94 LYS A C 1
ATOM 737 O O . LYS A 1 94 ? -5.468 8.667 13.024 1.00 90.75 94 LYS A O 1
ATOM 742 N N . GLU A 1 95 ? -4.144 8.874 14.812 1.00 91.12 95 GLU A N 1
ATOM 743 C CA . GLU A 1 95 ? -3.601 10.201 14.519 1.00 91.12 95 GLU A CA 1
ATOM 744 C C . GLU A 1 95 ? -2.724 10.254 13.256 1.00 91.12 95 GLU A C 1
ATOM 746 O O . GLU A 1 95 ? -2.460 11.332 12.717 1.00 91.12 95 GLU A O 1
ATOM 751 N N . LYS A 1 96 ? -2.267 9.097 12.760 1.00 93.75 96 LYS A N 1
ATOM 752 C CA . LYS A 1 96 ? -1.492 8.989 11.520 1.00 93.75 96 LYS A CA 1
ATOM 753 C C . LYS A 1 96 ? -2.350 8.641 10.312 1.00 93.75 96 LYS A C 1
ATOM 755 O O . LYS A 1 96 ? -1.891 8.899 9.205 1.00 93.75 96 LYS A O 1
ATOM 760 N N . LEU A 1 97 ? -3.577 8.139 10.479 1.00 92.94 97 LEU A N 1
ATOM 761 C CA . LEU A 1 97 ? -4.422 7.697 9.359 1.00 92.94 97 LEU A CA 1
ATOM 762 C C . LEU A 1 97 ? -4.619 8.787 8.295 1.00 92.94 97 LEU A C 1
ATOM 764 O O . LEU A 1 97 ? -4.441 8.528 7.108 1.00 92.94 97 LEU A O 1
ATOM 768 N N . MET A 1 98 ? -4.863 10.028 8.725 1.00 90.94 98 MET A N 1
ATOM 769 C CA . MET A 1 98 ? -5.027 11.186 7.835 1.00 90.94 98 MET A CA 1
ATOM 770 C C . MET A 1 98 ? -3.743 11.593 7.096 1.00 90.94 98 MET A C 1
ATOM 772 O O . MET A 1 98 ? -3.789 12.452 6.221 1.00 90.94 98 MET A O 1
ATOM 776 N N . LYS A 1 99 ? -2.586 11.005 7.415 1.00 93.50 99 LYS A N 1
ATOM 777 C CA . LYS A 1 99 ? -1.332 11.220 6.676 1.00 93.50 99 LYS A CA 1
ATOM 778 C C . LYS A 1 99 ? -1.171 10.239 5.513 1.00 93.50 99 LYS A C 1
ATOM 780 O O . LYS A 1 99 ? -0.296 10.431 4.675 1.00 93.50 99 LYS A O 1
ATOM 785 N N . HIS A 1 100 ? -2.003 9.201 5.435 1.00 95.12 100 HIS A N 1
ATOM 786 C CA . HIS A 1 100 ? -1.927 8.205 4.374 1.00 95.12 100 HIS A CA 1
ATOM 787 C C . HIS A 1 100 ? -2.812 8.599 3.191 1.00 95.12 100 HIS A C 1
ATOM 789 O O . HIS A 1 100 ? -4.034 8.447 3.220 1.00 95.12 100 HIS A O 1
ATOM 795 N N . THR A 1 101 ? -2.179 9.038 2.100 1.00 95.88 101 THR A N 1
ATOM 796 C CA . THR A 1 101 ? -2.863 9.472 0.871 1.00 95.88 101 THR A CA 1
ATOM 797 C C . THR A 1 101 ? -3.818 8.421 0.311 1.00 95.88 101 THR A C 1
ATOM 799 O O . THR A 1 101 ? -4.900 8.782 -0.137 1.00 95.88 101 THR A O 1
ATOM 802 N N . CYS A 1 102 ? -3.464 7.130 0.373 1.00 96.00 102 CYS A N 1
ATOM 803 C CA . CYS A 1 102 ? -4.336 6.044 -0.094 1.00 96.00 102 CYS A CA 1
ATOM 804 C C . CYS A 1 102 ? -5.691 6.077 0.626 1.00 96.00 102 CYS A C 1
ATOM 806 O O . CYS A 1 102 ? -6.739 6.086 -0.013 1.00 96.00 102 CYS A O 1
ATOM 808 N N . LEU A 1 103 ? -5.668 6.178 1.958 1.00 95.31 103 LEU A N 1
ATOM 809 C CA . LEU A 1 103 ? -6.882 6.163 2.767 1.00 95.31 103 LEU A CA 1
ATOM 810 C C . LEU A 1 103 ? -7.719 7.430 2.566 1.00 95.31 103 LEU A C 1
ATOM 812 O O . LEU A 1 103 ? -8.939 7.345 2.441 1.00 95.31 103 LEU A O 1
ATOM 816 N N . ASN A 1 104 ? -7.070 8.593 2.484 1.00 94.38 104 ASN A N 1
ATOM 817 C CA . ASN A 1 104 ? -7.755 9.868 2.267 1.00 94.38 104 ASN A CA 1
ATOM 818 C C . ASN A 1 104 ? -8.408 9.953 0.888 1.00 94.38 104 ASN A C 1
ATOM 820 O O . ASN A 1 104 ? -9.550 10.391 0.777 1.00 94.38 104 ASN A O 1
ATOM 824 N N . LYS A 1 105 ? -7.691 9.523 -0.159 1.00 94.19 105 LYS A N 1
ATOM 825 C CA . LYS A 1 105 ? -8.139 9.624 -1.554 1.00 94.19 105 LYS A CA 1
ATOM 826 C C . LYS A 1 105 ? -9.465 8.905 -1.798 1.00 94.19 105 LYS A C 1
ATOM 828 O O . LYS A 1 105 ? -10.236 9.340 -2.644 1.00 94.19 105 LYS A O 1
ATOM 833 N N . PHE A 1 106 ? -9.719 7.833 -1.054 1.00 94.25 106 PHE A N 1
ATOM 834 C CA . PHE A 1 106 ? -10.944 7.041 -1.146 1.00 94.25 106 PHE A CA 1
ATOM 835 C C . PHE A 1 106 ? -11.854 7.195 0.084 1.00 94.25 106 PHE A C 1
ATOM 837 O O . PHE A 1 106 ? -12.756 6.387 0.279 1.00 94.25 106 PHE A O 1
ATOM 844 N N . SER A 1 107 ? -11.610 8.200 0.937 1.00 91.75 107 SER A N 1
ATOM 845 C CA . SER A 1 107 ? -12.409 8.484 2.142 1.00 91.75 107 SER A CA 1
ATOM 846 C C . SER A 1 107 ? -12.607 7.268 3.066 1.00 91.75 107 SER A C 1
ATOM 848 O O . SER A 1 107 ? -13.645 7.105 3.709 1.00 91.75 107 SER A O 1
ATOM 850 N N . LEU A 1 108 ? -11.580 6.420 3.170 1.00 89.25 108 LEU A N 1
ATOM 851 C CA . LEU A 1 108 ? -11.597 5.165 3.936 1.00 89.25 108 LEU A CA 1
ATOM 852 C C . LEU A 1 108 ? -11.311 5.368 5.430 1.00 89.25 108 LEU A C 1
ATOM 854 O O . LEU A 1 108 ? -11.399 4.426 6.216 1.00 89.25 108 LEU A O 1
ATOM 858 N N . VAL A 1 109 ? -10.975 6.602 5.818 1.00 84.56 109 VAL A N 1
ATOM 859 C CA . VAL A 1 109 ? -10.718 7.016 7.207 1.00 84.56 109 VAL A CA 1
ATOM 860 C C . VAL A 1 109 ? -11.995 7.479 7.924 1.00 84.56 109 VAL A C 1
ATOM 862 O O . VAL A 1 109 ? -11.940 7.969 9.048 1.00 84.56 109 VAL A O 1
ATOM 865 N N . SER A 1 110 ? -13.160 7.344 7.292 1.00 65.38 110 SER A N 1
ATOM 866 C CA . SER A 1 110 ? -14.418 7.867 7.827 1.00 65.38 110 SER A CA 1
ATOM 867 C C . SER A 1 110 ? -14.821 7.169 9.144 1.00 65.38 110 SER A C 1
ATOM 869 O O . SER A 1 110 ? -15.116 5.975 9.176 1.00 65.38 110 SER A O 1
ATOM 871 N N . SER A 1 111 ? -14.753 7.970 10.213 1.00 38.44 111 SER A N 1
ATOM 872 C CA . SER A 1 111 ? -15.186 7.812 11.620 1.00 38.44 111 SER A CA 1
ATOM 873 C C . SER A 1 111 ? -16.707 8.046 11.760 1.00 38.44 111 SER A C 1
ATOM 875 O O . SER A 1 111 ? -17.255 8.645 10.831 1.00 38.44 111 SER A O 1
ATOM 877 N N . PRO A 1 112 ? -17.409 7.791 12.890 1.00 45.34 112 PRO A N 1
ATOM 878 C CA . PRO A 1 112 ? -17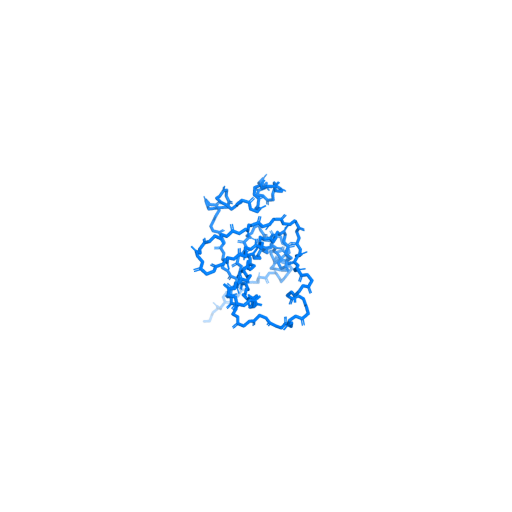.194 6.915 14.050 1.00 45.34 112 PRO A CA 1
ATOM 879 C C . PRO A 1 112 ? -18.024 5.613 13.992 1.00 45.34 112 PRO A C 1
ATOM 881 O O . PRO A 1 112 ? -18.497 5.216 12.913 1.00 45.34 112 PRO A O 1
#

=== Feature glossary ===
Legend for the data blocks above and below:

— What the protein is —

The amino-acid sequence is the protein's primary structure: the linear order of residues from the N-terminus to the C-terminus, written in one-letter code. Everything else here — the 3D coordinates, the secondary structure, the domain annotations — is ultimately a consequence of this string.

Database cross-references. InterPro integrates a dozen domain/family signature databases into unified entries with residue-range hits. GO terms attach function/process/location labels with evidence codes. CATH codes position the fold in a four-level structural taxonomy. Organism is the NCBI-taxonomy species name.

— Where its atoms are —

The mmCIF block holds the 3D Cartesian coordinates of each backbone atom (N, Cα, C, O) in ångströms. mmCIF is the PDB's canonical archive format — a tagged-loop text representation of the atomic model.

The six renders are orthographic views along the three Cartesian axes in both directions. Representation (cartoon, sticks, or surface) and color scheme (sequence-rainbow or by-chain) vary across proteins so the training set covers all the common visualization conventions.

— Local backbone conformation —

Secondary structure is the local, repeating backbone conformation. DSSP classifies it into eight states by reading the hydrogen-bond network: three helix types (H, G, I), two β types (E, B), two non-regular types (T, S), and unstructured coil (-).

SS3 is a coarse helix/strand/coil call (letters a/b/c) made by the P-SEA algorithm from inter-Cα distances and dihedrals. It is less detailed than DSSP but needs only Cα positions.

Backbone dihedral angles. Every residue except chain termini has a φ (preceding-C → N → Cα → C) and a ψ (N → Cα → C → next-N). They are reported in degrees following the IUPAC sign convention. Secondary structure is essentially a statement about which (φ, ψ) basin each residue occupies.

— Global shape and packing —

The geometric summary reports three shape descriptors. Rg (radius of gyration) measures how spread out the Cα atoms are about their centre of mass; compact globular proteins have small Rg, elongated or unfolded ones large. Cα contacts (<8 Å, |i−j|>4) count long-range residue pairs in spatial proximity — high for tightly packed folds, near zero for rods or random coil. The bounding-box extents give the protein's footprint along x, y, z in Å.

Solvent accessibility: the surface area of each residue that a 1.4 Å water probe can touch, in Å². When only backbone atoms are present the absolute values are lower than full-atom SASA (side chains contribute most of the area) and are flagged as backbone-only.

Plot images: a contact map (which residues are close in 3D, as an N×N binary image), a Ramachandran scatter (backbone torsion angles, revealing secondary-structure composition at a glance), and — for AlphaFold structures — a PAE heatmap (pairwise prediction confidence).

— Structural neighborhood —

Foldseek's 3Di representation compresses backbone geometry into a per-residue letter drawn from a learned twenty-state alphabet. It captures the tertiary interaction pattern around each residue — which residues are packed against it in space, regardless of where they are in sequence.

Structural nearest neighbors (via Foldseek easy-search vs the PDB). Reported per hit: target PDB id, E-value, and alignment TM-score. A TM-score above ~0.5 is the conventional threshold for 'same fold'.

— Confidence and disorder —

pLDDT (predicted Local Distance Difference Test) is AlphaFold's per-residue confidence score, ranging from 0 to 100. Values above 90 indicate high confidence (typically well-packed cores); 70–90 is confident; 50–70 low confidence; below 50 usually means the region is disordered or the prediction is unreliable there. AlphaFold stores pLDDT in the mmCIF B-factor column.

For experimental (PDB) structures, the B-factor (temperature factor) quantifies the positional spread of each atom in the crystal — a combination of thermal vibration and static disorder — in units of Å². High B-factors mark flexible loops or poorly resolved regions; low B-factors mark the rigid, well-ordered core.

Predicted Aligned Error (PAE) is an AlphaFold confidence matrix: entry (i, j) is the expected error in the position of residue j, in ångströms, when the prediction is superimposed on the true structure at residue i. Low PAE within a block of residues means that block is internally rigid and well-predicted; high PAE between two blocks means their relative placement is uncertain even if each block individually is confident.